Protein AF-A0A538S122-F1 (afdb_monomer)

Radius of gyration: 18.07 Å; Cα contacts (8 Å, |Δi|>4): 106; chains: 1; bounding box: 42×54×32 Å

Nearest PDB structures (foldseek):
  7vbc-assembly1_I  TM=3.689E-01  e=1.079E+00  Homo sapiens
  7eez-assembly1_A  TM=5.001E-01  e=3.059E+00  Zea mays
  7ef2-assembly2_B  TM=4.469E-01  e=2.394E+00  Zea mays

Mean predicted aligned error: 9.08 Å

Foldseek 3Di:
DDDDDDPPPPPPPDPQPPFDWDFAADPPPRHPAKAWDDKDFDPDDVDRRDIWTWIAHPPPRDIDTGRDTDPVRNVVRPDDD

Secondary structure (DSSP, 8-state):
--------PPP---------EE-PPPTTT----EEEEEEEE--STT----EEEEEEETTT--EEESSEE-HHHHGGGS---

Structure (mmCIF, N/CA/C/O backbone):
data_AF-A0A538S122-F1
#
_entry.id   AF-A0A538S122-F1
#
loop_
_atom_site.group_PDB
_atom_site.id
_atom_site.type_symbol
_atom_site.label_atom_id
_atom_site.label_alt_id
_atom_site.label_comp_id
_atom_site.label_asym_id
_atom_site.label_entity_id
_atom_site.label_seq_id
_atom_site.pdbx_PDB_ins_code
_atom_site.Cartn_x
_atom_site.Cartn_y
_atom_site.Cartn_z
_atom_site.occupancy
_atom_site.B_iso_or_equiv
_atom_site.auth_seq_id
_atom_site.auth_comp_id
_atom_site.auth_asym_id
_atom_site.auth_atom_id
_atom_site.pdbx_PDB_model_num
ATOM 1 N N . MET A 1 1 ? 26.454 -44.574 1.884 1.00 49.16 1 MET A N 1
ATOM 2 C CA . MET A 1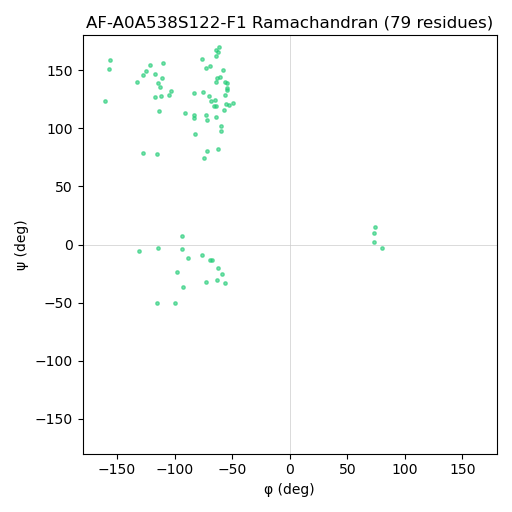 1 ? 25.465 -43.479 1.956 1.00 49.16 1 MET A CA 1
ATOM 3 C C . MET A 1 1 ? 26.251 -42.183 1.904 1.00 49.16 1 MET A C 1
ATOM 5 O O . MET A 1 1 ? 26.950 -41.885 2.861 1.00 49.16 1 MET A O 1
ATOM 9 N N . SER A 1 2 ? 26.260 -41.505 0.758 1.00 51.84 2 SER A N 1
ATOM 10 C CA . SER A 1 2 ? 27.076 -40.304 0.554 1.00 51.84 2 SER A CA 1
ATOM 11 C C . SER A 1 2 ? 26.265 -39.072 0.930 1.00 51.84 2 SER A C 1
ATOM 13 O O . SER A 1 2 ? 25.274 -38.762 0.274 1.00 51.84 2 SER A O 1
ATOM 15 N N . PHE A 1 3 ? 26.674 -38.390 1.996 1.00 55.66 3 PHE A N 1
ATOM 16 C CA . PHE A 1 3 ? 26.190 -37.055 2.318 1.00 55.66 3 PHE A CA 1
ATOM 17 C C . PHE A 1 3 ? 27.010 -36.058 1.501 1.00 55.66 3 PHE A C 1
ATOM 19 O O . PHE A 1 3 ? 28.199 -35.885 1.750 1.00 55.66 3 PHE A O 1
ATOM 26 N N . PHE A 1 4 ? 26.384 -35.441 0.500 1.00 57.47 4 PHE A N 1
ATOM 27 C CA . PHE A 1 4 ? 26.943 -34.275 -0.174 1.00 57.47 4 PHE A CA 1
ATOM 28 C C . PHE A 1 4 ? 26.586 -33.043 0.664 1.00 57.47 4 PHE A C 1
ATOM 30 O O . PHE A 1 4 ? 25.398 -32.714 0.746 1.00 57.47 4 PHE A O 1
ATOM 37 N N . PRO A 1 5 ? 27.551 -32.372 1.315 1.00 62.25 5 PRO A N 1
ATOM 38 C CA . PRO A 1 5 ? 27.272 -31.090 1.936 1.00 62.25 5 PRO A CA 1
ATOM 39 C C . PRO A 1 5 ? 26.896 -30.111 0.821 1.00 62.25 5 PRO A C 1
ATOM 41 O O . PRO A 1 5 ? 27.660 -29.888 -0.115 1.00 62.25 5 PRO A O 1
ATOM 44 N N . ARG A 1 6 ? 25.678 -29.569 0.881 1.00 60.91 6 ARG A N 1
ATOM 45 C CA . ARG A 1 6 ? 25.331 -28.389 0.092 1.00 60.91 6 ARG A CA 1
ATOM 46 C C . ARG A 1 6 ? 26.048 -27.217 0.739 1.00 60.91 6 ARG A C 1
ATOM 48 O O . ARG A 1 6 ? 25.689 -26.836 1.851 1.00 60.91 6 ARG A O 1
ATOM 55 N N . ASP A 1 7 ? 27.035 -26.664 0.045 1.00 65.56 7 ASP A N 1
ATOM 56 C CA . ASP A 1 7 ? 27.543 -25.334 0.353 1.00 65.56 7 ASP A CA 1
ATOM 57 C C . ASP A 1 7 ? 26.382 -24.347 0.216 1.00 65.56 7 ASP A C 1
ATOM 59 O O . ASP A 1 7 ? 25.955 -23.985 -0.883 1.00 65.56 7 ASP A O 1
ATOM 63 N N . LEU A 1 8 ? 25.827 -23.951 1.359 1.00 61.97 8 LEU A N 1
ATOM 64 C CA . LEU A 1 8 ? 24.932 -22.811 1.472 1.00 61.97 8 LEU A CA 1
ATOM 65 C C . LEU A 1 8 ? 25.806 -21.563 1.366 1.00 61.97 8 LEU A C 1
ATOM 67 O O . LEU A 1 8 ? 26.114 -20.922 2.369 1.00 61.97 8 LEU A O 1
ATOM 71 N N . ALA A 1 9 ? 26.264 -21.257 0.151 1.00 64.19 9 ALA A N 1
ATOM 72 C CA . ALA A 1 9 ? 26.855 -19.961 -0.124 1.00 64.19 9 ALA A CA 1
ATOM 73 C C . ALA A 1 9 ? 25.851 -18.898 0.344 1.00 64.19 9 ALA A C 1
ATOM 75 O O . ALA A 1 9 ? 24.698 -18.892 -0.096 1.00 64.19 9 ALA 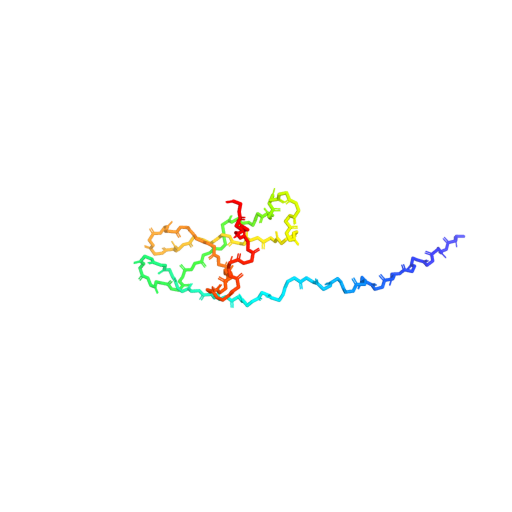A O 1
ATOM 76 N N . ALA A 1 10 ? 26.270 -18.058 1.293 1.00 61.94 10 ALA A N 1
ATOM 77 C CA . ALA A 1 10 ? 25.459 -16.946 1.759 1.00 61.94 10 ALA A CA 1
ATOM 78 C C . ALA A 1 10 ? 25.054 -16.110 0.534 1.00 61.94 10 ALA A C 1
ATOM 80 O O . ALA A 1 10 ? 25.917 -15.854 -0.314 1.00 61.94 10 ALA A O 1
ATOM 81 N N . PRO A 1 11 ? 23.772 -15.722 0.394 1.00 60.19 11 PRO A N 1
ATOM 82 C CA . PRO A 1 11 ? 23.353 -14.900 -0.727 1.00 60.19 11 PRO A CA 1
ATOM 83 C C . PRO A 1 11 ? 24.216 -13.641 -0.732 1.00 60.19 11 PRO A C 1
ATOM 85 O O . PRO A 1 11 ? 24.294 -12.919 0.262 1.00 60.19 11 PRO A O 1
ATOM 88 N N . VAL A 1 12 ? 24.928 -13.437 -1.840 1.00 53.84 12 VAL A N 1
ATOM 89 C CA . VAL A 1 12 ? 25.717 -12.233 -2.077 1.00 53.84 12 VAL A CA 1
ATOM 90 C C . VAL A 1 12 ? 24.731 -11.079 -1.969 1.00 53.84 12 VAL A C 1
ATOM 92 O O . VAL A 1 12 ? 23.768 -11.040 -2.731 1.00 53.84 12 VAL A O 1
ATOM 95 N N . ALA A 1 13 ? 24.917 -10.214 -0.972 1.00 52.84 13 ALA A N 1
ATOM 96 C CA . ALA A 1 13 ? 24.044 -9.079 -0.726 1.00 52.84 13 ALA A CA 1
ATOM 97 C C . ALA A 1 13 ? 24.046 -8.184 -1.970 1.00 52.84 13 ALA A C 1
ATOM 99 O O . ALA A 1 13 ? 24.970 -7.406 -2.198 1.00 52.84 13 ALA A O 1
ATOM 100 N N . SER A 1 14 ? 23.037 -8.351 -2.816 1.00 54.22 14 SER A N 1
ATOM 101 C CA . SER A 1 14 ? 22.747 -7.436 -3.904 1.00 54.22 14 SER A CA 1
ATOM 102 C C . SER A 1 14 ? 22.346 -6.106 -3.281 1.00 54.22 14 SER A C 1
ATOM 104 O O . SER A 1 14 ? 21.438 -6.068 -2.451 1.00 54.22 14 SER A O 1
ATOM 106 N N . THR A 1 15 ? 23.040 -5.035 -3.663 1.00 56.66 15 THR A N 1
ATOM 107 C CA . THR A 1 15 ? 22.696 -3.647 -3.341 1.00 56.66 15 THR A CA 1
ATOM 108 C C . THR A 1 15 ? 21.343 -3.326 -3.973 1.00 56.66 15 THR A C 1
ATOM 110 O O . THR A 1 15 ? 21.272 -2.831 -5.094 1.00 56.66 15 THR A O 1
ATOM 113 N N . GLY A 1 16 ? 20.262 -3.709 -3.296 1.00 63.41 16 GLY A N 1
ATOM 114 C CA . GLY A 1 16 ? 18.926 -3.242 -3.631 1.00 63.41 16 GLY A CA 1
ATOM 115 C C . GLY A 1 16 ? 18.829 -1.728 -3.415 1.00 63.41 16 GLY A C 1
ATOM 116 O O . GLY A 1 16 ? 19.685 -1.156 -2.733 1.00 63.41 16 GLY A O 1
ATOM 117 N N . PRO A 1 17 ? 17.815 -1.073 -3.999 1.00 70.81 17 PRO A N 1
ATOM 118 C CA . PRO A 1 17 ? 17.520 0.319 -3.683 1.00 70.81 17 PRO A CA 1
ATOM 119 C C . PRO A 1 17 ? 17.336 0.486 -2.170 1.00 70.81 17 PRO A C 1
ATOM 121 O O . PRO A 1 17 ? 16.670 -0.331 -1.529 1.00 70.81 17 PRO A O 1
ATOM 124 N N . ASP A 1 18 ? 17.947 1.528 -1.604 1.00 87.50 18 ASP A N 1
ATOM 125 C CA . ASP A 1 18 ? 17.676 1.928 -0.226 1.00 87.50 18 ASP A CA 1
ATOM 126 C C . ASP A 1 18 ? 16.280 2.555 -0.206 1.00 87.50 18 ASP A C 1
ATOM 128 O O . ASP A 1 18 ? 16.047 3.614 -0.798 1.00 87.50 18 ASP A O 1
ATOM 132 N N . ILE A 1 19 ? 15.325 1.822 0.363 1.00 91.50 19 ILE A N 1
ATOM 133 C CA . ILE A 1 19 ? 13.920 2.215 0.414 1.00 91.50 19 ILE A CA 1
ATOM 134 C C . ILE A 1 19 ? 13.575 2.457 1.867 1.00 91.50 19 ILE A C 1
ATOM 136 O O . ILE A 1 19 ? 13.535 1.531 2.681 1.00 91.50 19 ILE A O 1
ATOM 140 N N . GLU A 1 20 ? 13.269 3.706 2.170 1.00 95.62 20 GLU A N 1
ATOM 141 C CA . GLU A 1 20 ? 12.623 4.070 3.414 1.00 95.62 20 GLU A CA 1
ATOM 142 C C . GLU A 1 20 ? 11.139 3.690 3.332 1.00 95.62 20 GLU A C 1
ATOM 144 O O . GLU A 1 20 ? 10.445 4.003 2.361 1.00 95.62 20 GLU A O 1
ATOM 149 N N . TRP A 1 21 ? 10.650 3.003 4.361 1.00 95.38 21 TRP A N 1
ATOM 150 C CA . TRP A 1 21 ? 9.271 2.534 4.456 1.00 95.38 21 TRP A CA 1
ATOM 151 C C . TRP A 1 21 ? 8.520 3.290 5.547 1.00 95.38 21 TRP A C 1
ATOM 153 O O . TRP A 1 21 ? 9.061 3.553 6.620 1.00 95.38 21 TRP A O 1
ATOM 163 N N . GLU A 1 22 ? 7.246 3.574 5.301 1.00 97.19 22 GLU A N 1
ATOM 164 C CA . GLU A 1 22 ? 6.329 4.131 6.289 1.00 97.19 22 GLU A CA 1
ATOM 165 C C . GLU A 1 22 ? 5.070 3.271 6.445 1.00 97.19 22 GLU A C 1
ATOM 167 O O . GLU A 1 22 ? 4.590 2.645 5.495 1.00 97.19 22 GLU A O 1
ATOM 172 N N . GLU A 1 23 ? 4.507 3.285 7.656 1.00 97.19 23 GLU A N 1
ATOM 173 C CA . GLU A 1 23 ? 3.257 2.602 7.996 1.00 97.19 23 GLU A CA 1
ATOM 174 C C . GLU A 1 23 ? 2.164 3.610 8.383 1.00 97.19 23 GLU A C 1
ATOM 176 O O . GLU A 1 23 ? 1.903 3.839 9.573 1.00 97.19 23 GLU A O 1
ATOM 181 N N . PRO A 1 24 ? 1.531 4.284 7.406 1.00 96.69 24 PRO A N 1
ATOM 182 C CA . PRO A 1 24 ? 0.529 5.291 7.705 1.00 96.69 24 PRO A CA 1
ATOM 183 C C . PRO A 1 24 ? -0.745 4.660 8.279 1.00 96.69 24 PRO A C 1
ATOM 185 O O . PRO A 1 24 ? -1.125 3.526 7.978 1.00 96.69 24 PRO A O 1
ATOM 188 N N . ASN A 1 25 ? -1.475 5.454 9.064 1.00 98.31 25 ASN A N 1
ATOM 189 C CA . ASN A 1 25 ? -2.858 5.130 9.409 1.00 98.31 25 ASN A CA 1
ATOM 190 C C . ASN A 1 25 ? -3.735 5.140 8.146 1.00 98.31 25 ASN A C 1
ATOM 192 O O . ASN A 1 25 ? -3.352 5.688 7.111 1.00 98.31 25 ASN A O 1
ATOM 196 N N . CYS A 1 26 ? -4.955 4.608 8.250 1.00 98.12 26 CYS A N 1
ATOM 197 C CA . CYS A 1 26 ? -5.920 4.642 7.155 1.00 98.12 26 CYS A CA 1
ATOM 198 C C . CYS A 1 26 ? -6.066 6.058 6.572 1.00 98.12 26 CYS A C 1
ATOM 200 O O . CYS A 1 26 ? -6.465 6.988 7.275 1.00 98.12 26 CYS A O 1
ATOM 202 N N . LEU A 1 27 ? -5.805 6.188 5.270 1.00 96.62 27 LEU A N 1
ATOM 203 C CA . LEU A 1 27 ? -5.776 7.468 4.553 1.00 96.62 27 LEU A CA 1
ATOM 204 C C . LEU A 1 27 ? -7.154 8.144 4.445 1.00 96.62 27 LEU A C 1
ATOM 206 O O . LEU A 1 27 ? -7.232 9.317 4.097 1.00 96.62 27 LEU A O 1
ATOM 210 N N . LEU A 1 28 ? -8.234 7.411 4.740 1.00 98.19 28 LEU A N 1
ATOM 211 C CA . LEU A 1 28 ? -9.602 7.927 4.707 1.00 98.19 28 LEU A CA 1
ATOM 212 C C . LEU A 1 28 ? -10.131 8.301 6.097 1.00 98.19 28 LEU A C 1
ATOM 214 O O . LEU A 1 28 ? -10.659 9.393 6.276 1.00 98.19 28 LEU A O 1
ATOM 218 N N . CYS A 1 29 ? -10.022 7.404 7.083 1.00 98.44 29 CYS A N 1
ATOM 219 C CA . CYS A 1 29 ? -10.637 7.600 8.405 1.00 98.44 29 CYS A CA 1
ATOM 220 C C . CYS A 1 29 ? -9.641 7.742 9.566 1.00 98.44 29 CYS A C 1
ATOM 222 O O . CYS A 1 29 ? -10.063 7.905 10.708 1.00 98.44 29 CYS A O 1
ATOM 224 N N . GLY A 1 30 ? -8.334 7.628 9.316 1.00 98.38 30 GLY A N 1
ATOM 225 C CA . GLY A 1 30 ? -7.290 7.740 10.341 1.00 98.38 30 GLY A CA 1
ATOM 226 C C . GLY A 1 30 ? -7.174 6.547 11.298 1.00 98.38 30 GLY A C 1
ATOM 227 O O . GLY A 1 30 ? -6.342 6.573 12.203 1.00 98.38 30 GLY A O 1
ATOM 228 N N . SER A 1 31 ? -7.974 5.491 11.117 1.00 98.00 31 SER A N 1
ATOM 229 C CA . SER A 1 31 ? -7.894 4.276 11.938 1.00 98.00 31 SER A CA 1
ATOM 230 C C . SER A 1 31 ? -6.550 3.557 11.779 1.00 98.00 31 SER A C 1
ATOM 232 O O . SER A 1 31 ? -6.011 3.462 10.677 1.00 98.00 31 SER A O 1
ATOM 234 N N . ARG A 1 32 ? -6.052 2.985 12.881 1.00 97.25 32 ARG A N 1
ATOM 235 C CA . ARG A 1 32 ? -4.895 2.070 12.913 1.00 97.25 32 ARG A CA 1
ATOM 236 C C . ARG A 1 32 ? -5.279 0.605 12.704 1.00 97.25 32 ARG A C 1
ATOM 238 O O . ARG A 1 32 ? -4.406 -0.228 12.503 1.00 97.25 32 ARG A O 1
ATOM 245 N N . ASN A 1 33 ? -6.571 0.279 12.764 1.00 97.94 33 ASN A N 1
ATOM 246 C CA . ASN A 1 33 ? -7.037 -1.100 12.673 1.00 97.94 33 ASN A CA 1
ATOM 247 C C . ASN A 1 33 ? -7.122 -1.542 11.205 1.00 97.94 33 ASN A C 1
ATOM 249 O O . ASN A 1 33 ? -8.122 -1.272 10.528 1.00 97.94 33 ASN A O 1
ATOM 253 N N . CYS A 1 34 ? -6.064 -2.188 10.721 1.00 98.06 34 CYS A N 1
ATOM 254 C CA . CYS A 1 34 ? -5.974 -2.748 9.376 1.00 98.06 34 CYS A CA 1
ATOM 255 C C . CYS A 1 34 ? -5.550 -4.218 9.448 1.00 98.06 34 CYS A C 1
ATOM 257 O O . CYS A 1 34 ? -4.769 -4.594 10.319 1.00 98.06 34 CYS A O 1
ATOM 259 N N . SER A 1 35 ? -6.053 -5.038 8.527 1.00 98.19 35 SER A N 1
ATOM 260 C CA . SER A 1 35 ? -5.639 -6.437 8.374 1.00 98.19 35 SER A CA 1
ATOM 261 C C . SER A 1 35 ? -4.987 -6.651 7.008 1.00 98.19 35 SER A C 1
ATOM 263 O O . SER A 1 35 ? -5.436 -6.031 6.040 1.00 98.19 35 SER A O 1
ATOM 265 N N . PRO A 1 36 ? -3.989 -7.541 6.886 1.00 98.19 36 PRO A N 1
ATOM 266 C CA . PRO A 1 36 ? -3.467 -7.958 5.588 1.00 98.19 36 PRO A CA 1
ATOM 267 C C . PRO A 1 36 ? -4.587 -8.477 4.682 1.00 98.19 36 PRO A C 1
ATOM 269 O O . PRO A 1 36 ? -5.487 -9.180 5.148 1.00 98.19 36 PRO A O 1
ATOM 272 N N . LEU A 1 37 ? -4.538 -8.113 3.402 1.00 98.25 37 LEU 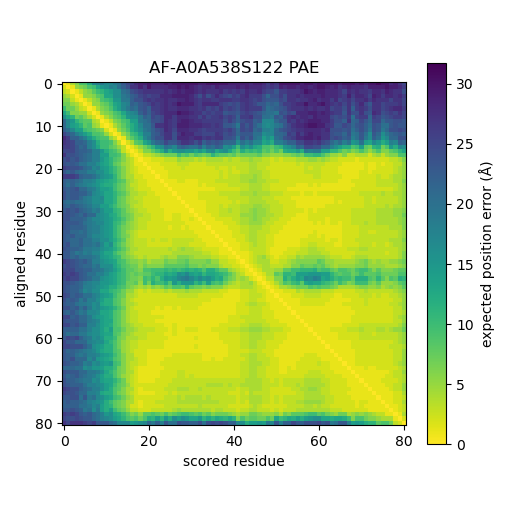A N 1
ATOM 273 C CA . LEU A 1 37 ? -5.485 -8.562 2.382 1.00 98.25 37 LEU A CA 1
ATOM 274 C C . LEU A 1 37 ? -4.784 -9.412 1.320 1.00 98.25 37 LEU A C 1
ATOM 276 O O . LEU A 1 37 ? -5.250 -10.506 1.009 1.00 98.25 37 LEU A O 1
ATOM 280 N N . VAL A 1 38 ? -3.680 -8.915 0.762 1.00 98.06 38 VAL A N 1
ATOM 281 C CA . VAL A 1 38 ? -2.899 -9.613 -0.267 1.00 98.06 38 VAL A CA 1
ATOM 282 C C . VAL A 1 38 ? -1.467 -9.088 -0.290 1.00 98.06 38 VAL A C 1
ATOM 284 O O . VAL A 1 38 ? -1.231 -7.923 0.018 1.00 98.06 38 VAL A O 1
ATOM 287 N N . GLU A 1 39 ? -0.5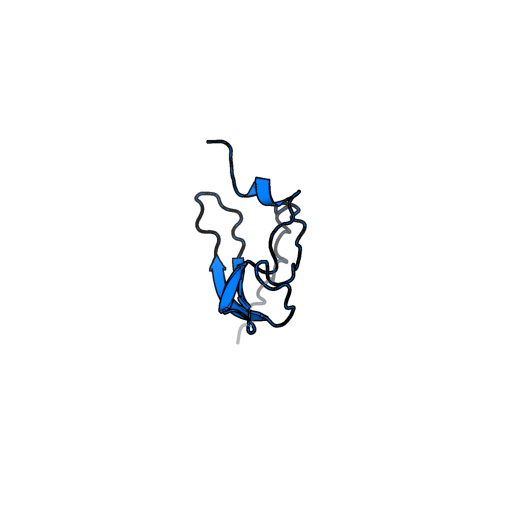27 -9.935 -0.690 1.00 97.19 39 GLU A N 1
ATOM 288 C CA . GLU A 1 39 ? 0.823 -9.531 -1.076 1.00 97.19 39 GLU A CA 1
ATOM 289 C C . GLU A 1 39 ? 0.996 -9.786 -2.573 1.00 97.19 39 GLU A C 1
ATOM 291 O O . GLU A 1 39 ? 0.581 -10.835 -3.078 1.00 97.19 39 GLU A O 1
ATOM 296 N N . ALA A 1 40 ? 1.577 -8.827 -3.289 1.00 93.62 40 ALA A N 1
ATOM 297 C CA . ALA A 1 40 ? 1.792 -8.926 -4.728 1.00 93.62 40 ALA A CA 1
ATOM 298 C C . ALA A 1 40 ? 3.225 -8.516 -5.099 1.00 93.62 40 ALA A C 1
ATOM 300 O O . ALA A 1 40 ? 3.740 -7.548 -4.531 1.00 93.62 40 ALA A O 1
ATOM 301 N N . PRO A 1 41 ? 3.873 -9.221 -6.042 1.00 92.50 41 PRO A N 1
ATOM 302 C CA . PRO A 1 41 ? 5.190 -8.834 -6.527 1.00 92.50 41 PRO A CA 1
ATOM 303 C C . PRO A 1 41 ? 5.117 -7.586 -7.415 1.00 92.50 41 PRO A C 1
ATOM 305 O O . PRO A 1 41 ? 4.125 -7.363 -8.112 1.00 92.50 41 PRO A O 1
ATOM 308 N N . ASP A 1 42 ? 6.204 -6.820 -7.448 1.00 89.12 42 ASP A N 1
ATOM 309 C CA . ASP A 1 42 ? 6.466 -5.815 -8.476 1.00 89.12 42 ASP A CA 1
ATOM 310 C C . ASP A 1 42 ? 6.622 -6.500 -9.840 1.00 89.12 42 ASP A C 1
ATOM 312 O O . ASP A 1 42 ? 7.593 -7.217 -10.088 1.00 89.12 42 ASP A O 1
ATOM 316 N N . THR A 1 43 ? 5.646 -6.306 -10.726 1.00 85.88 43 THR A N 1
ATOM 31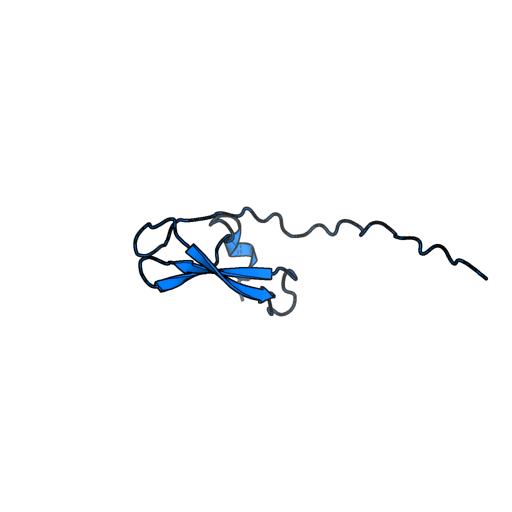7 C CA . THR A 1 43 ? 5.653 -6.890 -12.075 1.00 85.88 43 THR A CA 1
ATOM 318 C C . THR A 1 43 ? 6.252 -5.962 -13.129 1.00 85.88 43 THR A C 1
ATOM 320 O O . THR A 1 43 ? 6.153 -6.257 -14.322 1.00 85.88 43 THR A O 1
ATOM 323 N N . THR A 1 44 ? 6.829 -4.828 -12.727 1.00 83.94 44 THR A N 1
ATOM 324 C CA . THR A 1 44 ? 7.424 -3.863 -13.657 1.00 83.94 44 THR A CA 1
ATOM 325 C C . THR A 1 44 ? 8.620 -4.490 -14.378 1.00 83.94 44 THR A C 1
ATOM 327 O O . THR A 1 44 ? 9.401 -5.241 -13.791 1.00 83.94 44 THR A O 1
ATOM 330 N N . ALA A 1 45 ? 8.770 -4.222 -15.679 1.00 75.81 45 ALA A N 1
ATOM 331 C CA . ALA A 1 45 ? 9.888 -4.750 -16.457 1.00 75.81 45 ALA A CA 1
ATOM 332 C C . ALA A 1 45 ? 11.209 -4.147 -15.948 1.00 75.81 45 ALA A C 1
ATOM 334 O O . ALA A 1 45 ? 11.380 -2.934 -15.963 1.00 75.81 45 ALA A O 1
ATOM 335 N N . GLY A 1 46 ? 12.132 -4.990 -15.471 1.00 71.38 46 GLY A N 1
ATOM 336 C CA . GLY A 1 46 ? 13.336 -4.517 -14.771 1.00 71.38 46 GLY A CA 1
ATOM 337 C C . GLY A 1 46 ? 13.069 -4.016 -13.346 1.00 71.38 46 GLY A C 1
ATOM 338 O O . GLY A 1 46 ? 13.921 -3.341 -12.774 1.00 71.38 46 GLY A O 1
ATOM 339 N N . GLY A 1 47 ? 11.898 -4.340 -12.790 1.00 71.31 47 GLY A N 1
ATOM 340 C CA . GLY A 1 47 ? 11.486 -3.969 -11.446 1.00 71.31 47 GLY A CA 1
ATOM 341 C C . GLY A 1 47 ? 12.396 -4.528 -10.357 1.00 71.31 47 GLY A C 1
ATOM 342 O O . GLY A 1 47 ? 13.256 -5.387 -10.568 1.00 71.31 47 GLY A O 1
ATOM 343 N N . THR A 1 48 ? 12.169 -4.032 -9.150 1.00 76.25 48 THR A N 1
ATOM 344 C CA . THR A 1 48 ? 13.034 -4.257 -7.980 1.00 76.25 48 THR A CA 1
ATOM 345 C C . THR A 1 48 ? 13.015 -5.696 -7.450 1.00 76.25 48 THR A C 1
ATOM 347 O O . THR A 1 48 ? 13.853 -6.065 -6.628 1.00 76.25 48 THR A O 1
ATOM 350 N N . GLY A 1 49 ? 12.049 -6.513 -7.890 1.00 83.06 49 GLY A N 1
ATOM 351 C CA . GLY A 1 49 ? 11.780 -7.843 -7.337 1.00 83.06 49 GLY A CA 1
ATOM 352 C C . GLY A 1 49 ? 11.121 -7.812 -5.953 1.00 83.06 49 GLY A C 1
ATOM 353 O O . GLY A 1 49 ? 11.021 -8.853 -5.300 1.00 83.06 49 GLY A O 1
ATOM 354 N N . LEU A 1 50 ? 10.686 -6.634 -5.495 1.00 90.06 50 LEU A N 1
ATOM 355 C CA . LEU A 1 50 ? 10.042 -6.453 -4.199 1.00 90.06 50 LEU A CA 1
ATOM 356 C C . LEU A 1 50 ? 8.595 -6.938 -4.209 1.00 90.06 50 LEU A C 1
ATOM 358 O O . LEU A 1 50 ? 7.957 -7.067 -5.253 1.00 90.06 50 LEU A O 1
ATOM 362 N N . TRP A 1 51 ? 8.088 -7.208 -3.012 1.00 93.56 51 TRP A N 1
ATOM 363 C CA . TRP A 1 51 ? 6.701 -7.573 -2.763 1.00 93.56 51 TRP A CA 1
ATOM 364 C C . TRP A 1 51 ? 6.038 -6.477 -1.942 1.00 93.56 51 TRP A C 1
ATOM 366 O O . TRP A 1 51 ? 6.633 -5.951 -1.002 1.00 93.56 51 TRP A O 1
ATOM 376 N N . PHE A 1 52 ? 4.799 -6.153 -2.293 1.00 95.56 52 PHE A N 1
ATOM 377 C CA . PHE A 1 52 ? 4.024 -5.110 -1.642 1.00 95.56 52 PHE A CA 1
ATOM 378 C C . PHE A 1 52 ? 2.791 -5.699 -0.973 1.00 95.56 52 PHE A C 1
ATOM 380 O O . PHE A 1 52 ? 1.988 -6.389 -1.608 1.00 95.56 52 PHE A O 1
ATOM 387 N N . GLY A 1 53 ? 2.640 -5.397 0.314 1.00 96.94 53 GLY A N 1
ATOM 388 C CA . GLY A 1 53 ? 1.461 -5.744 1.094 1.00 96.94 53 GLY A CA 1
ATOM 389 C C . GLY A 1 53 ? 0.347 -4.724 0.897 1.00 96.94 53 GLY A C 1
ATOM 390 O O . GLY A 1 53 ? 0.554 -3.520 1.041 1.00 96.94 53 GLY A O 1
ATOM 391 N N . VAL A 1 54 ? -0.856 -5.210 0.611 1.00 98.06 54 VAL A N 1
ATOM 392 C CA . VAL A 1 54 ? -2.097 -4.439 0.655 1.00 98.06 54 VAL A CA 1
ATOM 393 C C . VAL A 1 54 ? -2.856 -4.853 1.905 1.00 98.06 54 VAL A C 1
ATOM 395 O O . VAL A 1 54 ? -3.105 -6.040 2.132 1.00 98.06 54 VAL A O 1
ATOM 398 N N .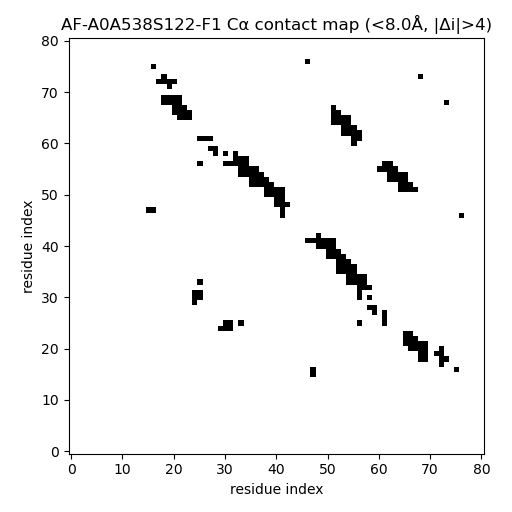 VAL A 1 55 ? -3.259 -3.871 2.703 1.00 98.50 55 VAL A N 1
ATOM 399 C CA . VAL A 1 55 ? -4.095 -4.066 3.890 1.00 98.50 55 VAL A CA 1
ATOM 400 C C . VAL A 1 55 ? -5.487 -3.491 3.653 1.00 98.50 55 VAL A C 1
ATOM 402 O O . VAL A 1 55 ? -5.660 -2.578 2.848 1.00 98.50 55 VAL A O 1
ATOM 405 N N . GLN A 1 56 ? -6.479 -3.985 4.389 1.00 98.75 56 GLN A N 1
ATOM 406 C CA . GLN A 1 56 ? -7.824 -3.419 4.443 1.00 98.75 56 GLN A CA 1
ATOM 407 C C . GLN A 1 56 ? -8.094 -2.807 5.820 1.00 98.75 56 GLN A C 1
ATOM 409 O O . GLN A 1 56 ? -7.958 -3.471 6.853 1.00 98.75 56 GLN A O 1
ATOM 414 N N . CYS A 1 57 ? -8.531 -1.546 5.838 1.00 98.62 57 CYS A N 1
ATOM 415 C CA . CYS A 1 57 ? -8.989 -0.880 7.049 1.00 98.62 57 CYS A CA 1
ATOM 416 C C . CYS A 1 57 ? -10.299 -1.499 7.546 1.00 98.62 57 CYS A C 1
ATOM 418 O O . CYS A 1 57 ? -11.319 -1.453 6.860 1.00 98.62 57 CYS A O 1
ATOM 420 N N . GLN A 1 58 ? -10.305 -1.962 8.791 1.00 98.44 58 GLN A N 1
ATOM 421 C CA . GLN A 1 58 ? -11.465 -2.597 9.421 1.00 98.44 58 GLN A CA 1
ATOM 422 C C . GLN A 1 58 ? -12.551 -1.598 9.859 1.00 98.44 58 GLN A C 1
ATOM 424 O O . GLN A 1 58 ? -13.636 -1.998 10.261 1.00 98.44 58 GLN A O 1
ATOM 429 N N . GLY A 1 59 ? -12.268 -0.291 9.805 1.00 98.12 59 GLY A N 1
ATOM 430 C CA . GLY A 1 59 ? -13.236 0.758 10.146 1.00 98.12 59 GLY A CA 1
ATOM 431 C C . GLY A 1 59 ? -14.034 1.292 8.954 1.00 98.12 59 GLY A C 1
ATOM 432 O O . GLY A 1 59 ? -15.204 1.621 9.107 1.00 98.12 59 GLY A O 1
ATOM 433 N N . CYS A 1 60 ? -13.412 1.407 7.776 1.00 98.38 60 CYS A N 1
ATOM 434 C CA . CYS A 1 60 ? -14.044 2.022 6.597 1.00 98.38 60 CYS A CA 1
ATOM 435 C C . CYS A 1 60 ? -13.933 1.199 5.305 1.00 98.38 60 CYS A C 1
ATOM 437 O O . CYS A 1 60 ? -14.496 1.599 4.292 1.00 98.38 60 CYS A O 1
ATOM 439 N N . GLY A 1 61 ? -13.202 0.081 5.308 1.00 98.31 61 GLY A N 1
ATOM 440 C CA . GLY A 1 61 ? -13.039 -0.788 4.141 1.00 98.31 61 GLY A CA 1
ATOM 441 C C . GLY A 1 61 ? -12.008 -0.326 3.105 1.00 98.31 61 GLY A C 1
ATOM 442 O O . GLY A 1 61 ? -11.763 -1.066 2.153 1.00 98.31 61 GLY A O 1
ATOM 443 N N . LEU A 1 62 ? -11.371 0.844 3.274 1.00 98.56 62 LEU A N 1
ATOM 444 C CA . LEU A 1 62 ? -10.299 1.292 2.374 1.00 98.56 62 LEU A CA 1
ATOM 445 C C . LEU A 1 62 ? -9.178 0.247 2.323 1.00 98.56 62 LEU A C 1
ATOM 447 O O . LEU A 1 62 ? -8.657 -0.154 3.365 1.00 98.56 62 LEU A O 1
ATOM 451 N N . CYS A 1 63 ? -8.790 -0.139 1.110 1.00 98.44 63 CYS A N 1
ATOM 452 C CA . CYS A 1 63 ? -7.636 -0.991 0.855 1.00 98.44 63 CYS A CA 1
ATOM 453 C C . CYS A 1 63 ? -6.476 -0.134 0.342 1.00 98.44 63 CYS A C 1
ATOM 455 O O . CYS A 1 63 ? -6.684 0.704 -0.536 1.00 98.44 63 CYS A O 1
ATOM 457 N N . PHE A 1 64 ? -5.282 -0.306 0.899 1.00 98.06 64 PHE A N 1
ATOM 458 C CA . PHE A 1 64 ? -4.107 0.495 0.545 1.00 98.06 64 PHE A CA 1
ATOM 459 C C . PHE A 1 64 ? -2.811 -0.260 0.855 1.00 98.06 64 PHE A C 1
ATOM 461 O O . PHE A 1 64 ? -2.811 -1.193 1.658 1.00 98.06 64 PHE A O 1
ATOM 468 N N . THR A 1 65 ? -1.713 0.137 0.212 1.00 97.44 65 THR A N 1
ATOM 469 C CA . THR A 1 65 ? -0.385 -0.445 0.448 1.00 97.44 65 THR A CA 1
ATOM 470 C C . THR A 1 65 ? 0.137 -0.041 1.822 1.00 97.44 65 THR A C 1
ATOM 472 O O . THR A 1 65 ? 0.142 1.151 2.145 1.00 97.44 65 THR A O 1
ATOM 475 N N . ASN A 1 66 ? 0.548 -1.017 2.631 1.00 97.31 66 ASN A N 1
ATOM 476 C CA . ASN A 1 66 ? 1.070 -0.783 3.976 1.00 97.31 66 ASN A CA 1
ATOM 477 C C . ASN A 1 66 ? 1.896 -1.994 4.467 1.00 97.31 66 ASN A C 1
ATOM 479 O O . ASN A 1 66 ? 1.327 -3.090 4.514 1.00 97.31 66 ASN A O 1
ATOM 483 N N . PRO A 1 67 ? 3.176 -1.828 4.862 1.00 95.94 67 PRO A N 1
ATOM 484 C CA . PRO A 1 67 ? 4.012 -0.627 4.720 1.00 95.94 67 PRO A CA 1
ATOM 485 C C . PRO A 1 67 ? 4.163 -0.188 3.259 1.00 95.94 67 PRO A C 1
ATOM 487 O O . PRO A 1 67 ? 4.118 -1.010 2.342 1.00 95.94 67 PRO A O 1
ATOM 490 N N . ARG A 1 68 ? 4.332 1.117 3.034 1.00 95.62 68 ARG A N 1
ATOM 491 C CA . ARG A 1 68 ? 4.568 1.695 1.699 1.00 95.62 68 ARG A CA 1
ATOM 492 C C . ARG A 1 68 ? 5.895 2.457 1.655 1.00 95.62 68 ARG A C 1
ATOM 494 O O . ARG A 1 68 ? 6.328 2.932 2.704 1.00 95.62 68 ARG A O 1
ATOM 501 N N . PRO A 1 69 ? 6.528 2.608 0.4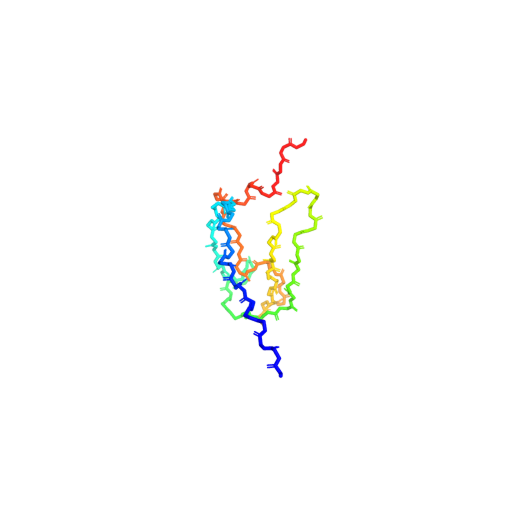79 1.00 95.44 69 PRO A N 1
ATOM 502 C CA . PRO A 1 69 ? 7.687 3.481 0.347 1.00 95.44 69 PRO A CA 1
ATOM 503 C C . PRO A 1 69 ? 7.349 4.907 0.801 1.00 95.44 69 PRO A C 1
ATOM 505 O O . PRO A 1 69 ? 6.257 5.405 0.504 1.00 95.44 69 PRO A O 1
ATOM 508 N N . SER A 1 70 ? 8.279 5.549 1.508 1.00 96.06 70 SER A N 1
ATOM 509 C CA . SER A 1 70 ? 8.157 6.945 1.929 1.00 96.06 70 SER A CA 1
ATOM 510 C C . SER A 1 70 ? 8.086 7.872 0.718 1.00 96.06 70 SER A C 1
ATOM 512 O O . SER A 1 70 ? 8.423 7.489 -0.403 1.00 96.06 70 SER A O 1
ATOM 514 N N . LEU A 1 71 ? 7.682 9.124 0.933 1.00 93.94 71 LEU A N 1
ATOM 515 C CA . LEU A 1 71 ? 7.677 10.128 -0.133 1.00 93.94 71 LEU A CA 1
ATOM 516 C C . LEU A 1 71 ? 9.065 10.307 -0.775 1.00 93.94 71 LEU A C 1
ATOM 518 O O . LEU A 1 71 ? 9.151 10.561 -1.973 1.00 93.94 71 LEU A O 1
ATOM 522 N N . GLU A 1 72 ? 10.135 10.155 0.006 1.00 94.75 72 GLU A N 1
ATOM 523 C CA . GLU A 1 72 ? 11.514 10.282 -0.474 1.00 94.75 72 GLU A CA 1
ATOM 524 C C . GLU A 1 72 ? 11.925 9.090 -1.346 1.00 94.75 72 GLU A C 1
ATOM 526 O O . GLU A 1 72 ? 12.676 9.246 -2.307 1.00 94.75 72 GLU A O 1
ATOM 531 N N . SER A 1 73 ? 11.391 7.901 -1.051 1.00 94.00 73 SER A N 1
ATOM 532 C CA . SER A 1 73 ? 11.762 6.662 -1.742 1.00 94.00 73 SER A CA 1
ATOM 533 C C . SER A 1 73 ? 10.802 6.257 -2.863 1.00 94.00 73 SER A C 1
ATOM 535 O O . SER A 1 73 ? 11.206 5.548 -3.783 1.00 94.00 73 SER A O 1
ATOM 537 N N . ILE A 1 74 ? 9.540 6.700 -2.836 1.00 92.62 74 ILE A N 1
ATOM 538 C CA . ILE A 1 74 ? 8.500 6.225 -3.763 1.00 92.62 74 ILE A CA 1
ATOM 539 C C . ILE A 1 74 ? 8.808 6.553 -5.226 1.00 92.62 74 ILE A C 1
ATOM 541 O O . ILE A 1 74 ? 8.46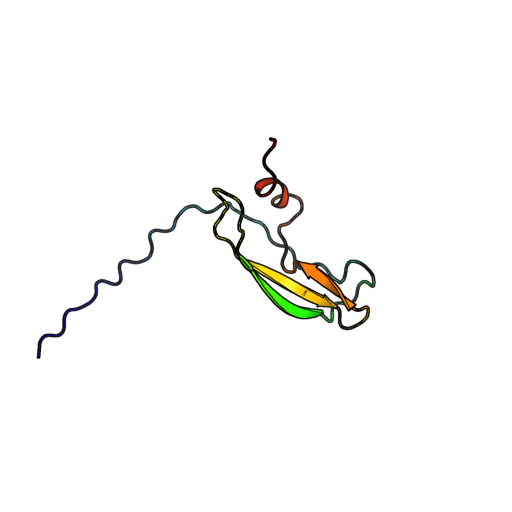2 5.766 -6.102 1.00 92.62 74 ILE A O 1
ATOM 545 N N . GLY A 1 75 ? 9.512 7.659 -5.494 1.00 91.31 75 GLY A N 1
ATOM 546 C CA . GLY A 1 75 ? 9.906 8.055 -6.851 1.00 91.31 75 GLY A CA 1
ATOM 547 C C . GLY A 1 75 ? 10.771 7.016 -7.572 1.00 91.31 75 GLY A C 1
ATOM 548 O O . GLY A 1 75 ? 10.709 6.920 -8.792 1.00 91.31 75 GLY A O 1
ATOM 549 N N . GLN A 1 76 ? 11.498 6.168 -6.833 1.00 89.44 76 GLN A N 1
ATOM 550 C CA . GLN A 1 76 ? 12.340 5.106 -7.403 1.00 89.44 76 GLN A CA 1
ATOM 551 C C . GLN A 1 76 ? 11.537 4.057 -8.198 1.00 89.44 76 GLN A C 1
ATOM 553 O O . GLN A 1 76 ? 12.106 3.353 -9.029 1.00 89.44 76 GLN A O 1
ATOM 558 N N . PHE A 1 77 ? 10.223 3.959 -7.966 1.00 88.75 77 PHE A N 1
ATOM 559 C CA . PHE A 1 77 ? 9.324 3.020 -8.646 1.00 88.75 77 PHE A CA 1
ATOM 560 C C . PHE A 1 77 ? 8.623 3.608 -9.879 1.00 88.75 77 PHE A C 1
ATOM 562 O O . PHE A 1 77 ? 7.891 2.891 -10.558 1.00 88.75 77 PHE A O 1
ATOM 569 N N . TYR A 1 78 ? 8.826 4.895 -10.170 1.00 88.06 78 TYR A N 1
ATOM 570 C CA . TYR A 1 78 ? 8.168 5.606 -11.268 1.00 88.06 78 TYR A CA 1
ATOM 571 C C . TYR A 1 78 ? 9.230 6.286 -12.141 1.00 88.06 78 TYR A C 1
ATOM 573 O O . TYR A 1 78 ? 9.474 7.482 -11.978 1.00 88.06 78 TYR A O 1
ATOM 581 N N . PRO A 1 79 ? 9.909 5.535 -13.030 1.00 80.06 79 PRO A N 1
ATOM 582 C CA . PRO A 1 79 ? 10.886 6.122 -13.937 1.00 80.06 79 PRO A CA 1
ATOM 583 C C 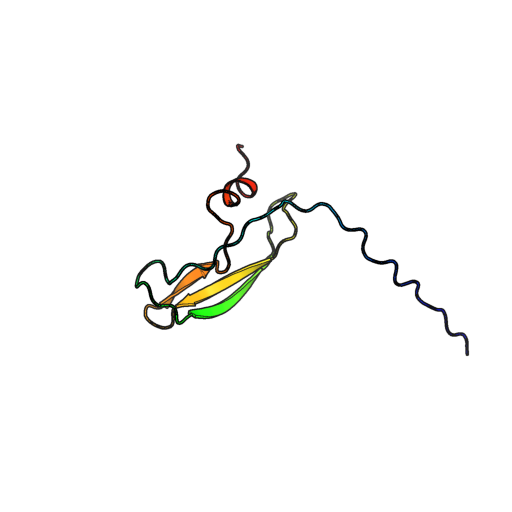. PRO A 1 79 ? 10.234 7.176 -14.844 1.00 80.06 79 PRO A C 1
ATOM 585 O O . PRO A 1 79 ? 9.085 7.032 -15.260 1.00 80.06 79 PRO A O 1
ATOM 588 N N . GLU A 1 80 ? 10.985 8.239 -15.139 1.00 77.25 80 GLU A N 1
ATOM 589 C CA . GLU A 1 80 ? 10.617 9.279 -16.105 1.00 77.25 80 GLU A CA 1
ATOM 590 C C . GLU A 1 80 ? 10.713 8.705 -17.530 1.00 77.25 80 GLU A C 1
ATOM 592 O O . GLU A 1 80 ? 11.734 8.859 -18.199 1.00 77.25 80 GLU A O 1
ATOM 597 N N . GLU A 1 81 ? 9.700 7.970 -17.984 1.00 57.62 81 GLU A N 1
ATOM 598 C CA . GLU A 1 81 ? 9.502 7.722 -19.423 1.00 57.62 81 GLU A CA 1
ATOM 599 C C . GLU A 1 81 ? 8.805 8.908 -20.104 1.00 57.62 81 GLU A C 1
ATOM 601 O O . GLU A 1 81 ? 7.837 9.458 -19.524 1.00 57.62 81 GLU A O 1
#

Solvent-accessible surface area (backbone atoms only — not comparable to full-atom values): 5407 Å² total; per-residue (Å²): 136,86,83,77,82,75,81,77,72,72,80,76,82,72,86,65,84,86,66,51,71,38,74,77,51,40,92,86,79,62,48,78,56,58,43,87,71,50,74,47,69,52,81,53,90,90,43,90,72,47,72,45,35,30,23,31,27,78,86,78,63,57,69,47,67,46,64,29,61,27,85,88,33,43,59,79,78,57,76,92,123

pLDDT: mean 85.68, std 15.8, range [49.16, 98.75]

Sequence (81 aa):
MSFFPRDLAAPVASTGPDIEWEEPNCLLCGSRNCSPLVEAPDTTAGGTGLWFGVVQCQGCGLCFTNPRPSLESIGQFYPEE